Protein AF-A0A2R6CWC0-F1 (afdb_monomer_lite)

Radius of gyration: 13.06 Å; chains: 1; bounding box: 27×23×42 Å

pLDDT: mean 81.94, std 13.06, range [36.16, 95.19]

Structure (mmCIF, N/CA/C/O backbone):
data_AF-A0A2R6CWC0-F1
#
_entry.id   AF-A0A2R6CWC0-F1
#
loop_
_atom_site.group_PDB
_atom_site.id
_atom_site.type_symbol
_atom_site.label_atom_id
_atom_site.label_alt_id
_atom_site.label_comp_id
_atom_site.label_asym_id
_atom_site.label_entity_id
_atom_site.label_seq_id
_atom_site.pdbx_PDB_ins_code
_atom_site.Cartn_x
_atom_site.Cartn_y
_atom_site.Cartn_z
_atom_site.occupancy
_atom_site.B_iso_or_equiv
_atom_site.auth_seq_id
_atom_site.auth_comp_id
_atom_site.auth_asym_id
_atom_site.auth_atom_id
_atom_site.pdbx_PDB_model_num
ATOM 1 N N . MET A 1 1 ? -1.714 3.702 24.891 1.00 36.16 1 MET A N 1
ATOM 2 C CA . MET A 1 1 ? -2.727 2.647 25.104 1.00 36.16 1 MET A CA 1
ATOM 3 C C . MET A 1 1 ? -3.555 2.571 23.835 1.00 36.16 1 MET A C 1
ATOM 5 O O . MET A 1 1 ? -4.308 3.500 23.576 1.00 36.16 1 MET A O 1
ATOM 9 N N . SER A 1 2 ? -3.345 1.552 23.003 1.00 44.84 2 SER A N 1
ATOM 10 C CA . SER A 1 2 ? -4.144 1.359 21.788 1.00 44.84 2 SER A CA 1
ATOM 11 C C . SER A 1 2 ? -5.504 0.789 22.187 1.00 44.84 2 SER A C 1
ATOM 13 O O . SER A 1 2 ? -5.566 -0.240 22.858 1.00 44.84 2 SER A O 1
ATOM 15 N N . GLY A 1 3 ? -6.579 1.511 21.865 1.00 46.56 3 GLY A N 1
ATOM 16 C CA . GLY A 1 3 ? -7.953 1.073 22.108 1.00 46.56 3 GLY A CA 1
ATOM 17 C C . GLY A 1 3 ? -8.329 -0.160 21.272 1.00 46.56 3 GLY A C 1
ATOM 18 O O . GLY A 1 3 ? -7.576 -0.550 20.378 1.00 46.56 3 GLY A O 1
ATOM 19 N N . PRO A 1 4 ? -9.486 -0.786 21.551 1.00 50.94 4 PRO A N 1
ATOM 20 C CA . PRO A 1 4 ? -9.914 -1.992 20.854 1.00 50.94 4 PRO A CA 1
ATOM 21 C C . PRO A 1 4 ? -10.087 -1.710 19.357 1.00 50.94 4 PRO A C 1
ATOM 23 O O . PRO A 1 4 ? -10.852 -0.829 18.960 1.00 50.94 4 PRO A O 1
ATOM 26 N N . VAL A 1 5 ? -9.379 -2.469 18.519 1.00 56.88 5 VAL A N 1
ATOM 27 C CA . VAL A 1 5 ? -9.587 -2.466 17.068 1.00 56.88 5 VAL A CA 1
ATOM 28 C C . VAL A 1 5 ? -10.973 -3.062 16.815 1.00 56.88 5 VAL A C 1
ATOM 30 O O . VAL A 1 5 ? -11.202 -4.249 17.032 1.00 56.88 5 VAL A O 1
ATOM 33 N N . SER A 1 6 ? -11.935 -2.218 16.439 1.00 58.09 6 SER A N 1
ATOM 34 C CA . SER A 1 6 ? -13.289 -2.659 16.092 1.00 58.09 6 SER A CA 1
ATOM 35 C C . SER A 1 6 ? -13.247 -3.530 14.833 1.00 58.09 6 SER A C 1
ATOM 37 O O . SER A 1 6 ? -12.466 -3.243 13.933 1.00 58.09 6 SER A O 1
ATOM 39 N N . LYS A 1 7 ? -14.103 -4.555 14.727 1.00 61.41 7 LYS A N 1
ATOM 40 C CA . LYS A 1 7 ? -14.120 -5.516 13.602 1.00 61.41 7 LYS A CA 1
ATOM 41 C C . LYS A 1 7 ? -14.158 -4.839 12.221 1.00 61.41 7 LYS A C 1
ATOM 43 O O . LYS A 1 7 ? -13.480 -5.278 11.304 1.00 61.41 7 LYS A O 1
ATOM 48 N N . LYS A 1 8 ? -14.857 -3.701 12.122 1.00 60.72 8 LYS A N 1
ATOM 49 C CA . LYS A 1 8 ? -14.880 -2.843 10.928 1.00 60.72 8 LYS A CA 1
ATOM 50 C C . LYS A 1 8 ? -13.480 -2.351 10.526 1.00 60.72 8 LYS A C 1
ATOM 52 O O . LYS A 1 8 ? -13.126 -2.424 9.362 1.00 60.72 8 LYS A O 1
ATOM 57 N N . ASN A 1 9 ? -12.663 -1.927 11.493 1.00 72.00 9 ASN A N 1
ATOM 58 C CA . ASN A 1 9 ? -11.287 -1.488 11.240 1.00 72.00 9 ASN A CA 1
ATOM 59 C C . ASN A 1 9 ? -10.398 -2.646 10.757 1.00 72.00 9 ASN A C 1
ATOM 61 O O . ASN A 1 9 ? -9.450 -2.416 10.013 1.00 72.00 9 ASN A O 1
ATOM 65 N N . THR A 1 10 ? -10.686 -3.883 11.175 1.00 73.56 10 THR A N 1
ATOM 66 C CA . THR A 1 10 ? -9.967 -5.077 10.705 1.00 73.56 10 THR A CA 1
ATOM 67 C C . THR A 1 10 ? -10.352 -5.439 9.270 1.00 73.56 10 THR A C 1
ATOM 69 O O . THR A 1 10 ? -9.463 -5.699 8.464 1.00 73.56 10 THR A O 1
ATOM 72 N N . ASP A 1 11 ? -11.645 -5.407 8.935 1.00 76.19 11 ASP A N 1
ATOM 73 C CA . ASP A 1 11 ? -12.136 -5.667 7.573 1.00 76.19 11 ASP A CA 1
ATOM 74 C C . ASP A 1 11 ? -11.642 -4.586 6.588 1.00 76.19 11 ASP A C 1
ATOM 76 O O . ASP A 1 11 ? -11.218 -4.894 5.468 1.00 76.19 11 ASP A O 1
ATOM 80 N N . ASP A 1 12 ? -11.603 -3.327 7.036 1.00 88.06 12 ASP A N 1
ATOM 81 C CA . ASP A 1 12 ? -11.045 -2.205 6.277 1.00 88.06 12 ASP A CA 1
ATOM 82 C C . ASP A 1 12 ? -9.535 -2.409 6.030 1.00 88.06 12 ASP A C 1
ATOM 84 O O . ASP A 1 12 ? -9.064 -2.259 4.901 1.00 88.06 12 ASP A O 1
ATOM 88 N N . LEU A 1 13 ? -8.770 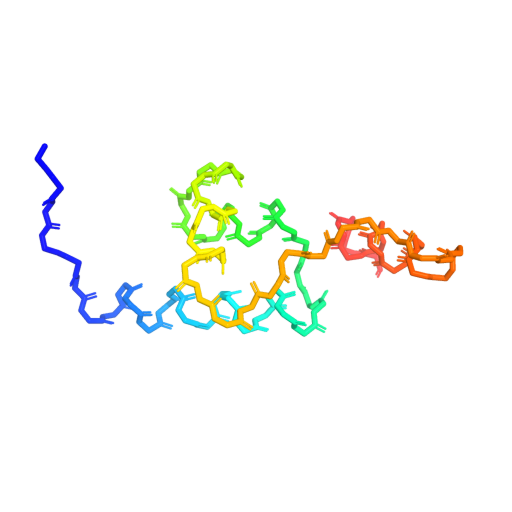-2.831 7.046 1.00 90.88 13 LEU A N 1
ATOM 89 C CA . LEU A 1 13 ? -7.336 -3.107 6.901 1.00 90.88 13 LEU A CA 1
ATOM 90 C C . LEU A 1 13 ? -7.058 -4.288 5.960 1.00 90.88 13 LEU A C 1
ATOM 92 O O . LEU A 1 13 ? -6.183 -4.185 5.102 1.00 90.88 13 LEU A O 1
ATOM 96 N N . ALA A 1 14 ? -7.807 -5.387 6.079 1.00 91.62 14 ALA A N 1
ATOM 97 C CA . ALA A 1 14 ? -7.665 -6.547 5.199 1.00 91.62 14 ALA A CA 1
ATOM 98 C C . ALA A 1 14 ? -7.940 -6.181 3.732 1.00 91.62 14 ALA A C 1
ATOM 100 O O . ALA A 1 14 ? -7.199 -6.588 2.837 1.00 91.62 14 ALA A O 1
ATOM 101 N N . THR A 1 15 ? -8.957 -5.349 3.494 1.00 94.50 15 THR A N 1
ATOM 102 C CA . THR A 1 15 ? -9.275 -4.829 2.158 1.00 94.50 15 THR A CA 1
ATOM 103 C C . THR A 1 15 ? -8.123 -3.994 1.599 1.00 94.50 15 THR A C 1
ATOM 105 O O . THR A 1 15 ? -7.719 -4.176 0.452 1.00 94.50 15 THR A O 1
ATOM 108 N N . ILE A 1 16 ? -7.545 -3.109 2.414 1.00 95.19 16 ILE A N 1
ATOM 109 C CA . ILE A 1 16 ? -6.417 -2.261 2.008 1.00 95.19 16 ILE A CA 1
ATOM 110 C C . ILE A 1 16 ? -5.171 -3.101 1.691 1.00 95.19 16 ILE A C 1
ATOM 112 O O . ILE A 1 16 ? -4.487 -2.822 0.706 1.00 95.19 16 ILE A O 1
ATOM 116 N N . ILE A 1 17 ? -4.889 -4.140 2.483 1.00 92.69 17 ILE A N 1
ATOM 117 C CA . ILE A 1 17 ? -3.789 -5.080 2.219 1.00 92.69 17 ILE A CA 1
ATOM 118 C C . ILE A 1 17 ? -4.018 -5.818 0.895 1.00 92.69 17 ILE A C 1
ATOM 120 O O . ILE A 1 17 ? -3.089 -5.922 0.097 1.00 92.69 17 ILE A O 1
ATOM 124 N N . GLY A 1 18 ? -5.247 -6.270 0.625 1.00 91.94 18 GLY A N 1
ATOM 125 C CA . GLY A 1 18 ? -5.604 -6.913 -0.642 1.00 91.94 18 GLY A CA 1
ATOM 126 C C . GLY A 1 18 ? -5.368 -6.008 -1.853 1.00 91.94 18 GLY A C 1
ATOM 127 O O . GLY A 1 18 ? -4.730 -6.428 -2.814 1.00 91.94 18 GLY A O 1
ATOM 128 N N . LEU A 1 19 ? -5.800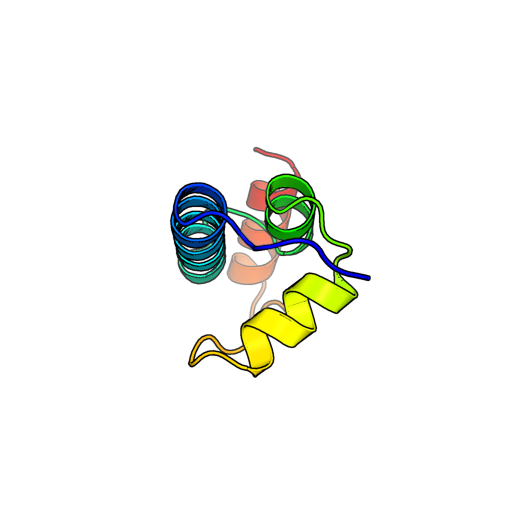 -4.744 -1.784 1.00 92.69 19 LEU A N 1
ATOM 129 C CA . LEU A 1 19 ? -5.553 -3.758 -2.845 1.00 92.69 19 LEU A CA 1
ATOM 130 C C . LEU A 1 19 ? -4.055 -3.510 -3.064 1.00 92.69 19 LEU A C 1
ATOM 132 O O . LEU A 1 19 ? -3.603 -3.412 -4.200 1.00 92.69 19 LEU A O 1
ATOM 136 N N . TYR A 1 20 ? -3.265 -3.436 -1.988 1.00 91.25 20 TYR A N 1
ATOM 137 C CA . TYR A 1 20 ? -1.814 -3.299 -2.109 1.00 91.25 20 TYR A CA 1
ATOM 138 C C . TYR A 1 20 ? -1.174 -4.526 -2.772 1.00 91.25 20 TYR A C 1
ATOM 140 O O . TYR A 1 20 ? -0.303 -4.365 -3.627 1.00 91.25 20 TYR A O 1
ATOM 148 N N . ALA A 1 21 ? -1.597 -5.733 -2.389 1.00 89.44 21 ALA A N 1
ATOM 149 C CA . ALA A 1 21 ? -1.073 -6.981 -2.940 1.00 89.44 21 ALA A CA 1
ATOM 150 C C . ALA A 1 21 ? -1.396 -7.140 -4.434 1.00 89.44 21 ALA A C 1
ATOM 152 O O . ALA A 1 21 ? -0.577 -7.666 -5.180 1.00 89.44 21 ALA A O 1
ATOM 153 N N . LEU A 1 22 ? -2.558 -6.649 -4.872 1.00 89.62 22 LEU A N 1
ATOM 154 C CA . LEU A 1 22 ? -2.987 -6.673 -6.273 1.00 89.62 22 LEU A CA 1
ATOM 155 C C . LEU A 1 22 ? -2.334 -5.591 -7.144 1.00 89.6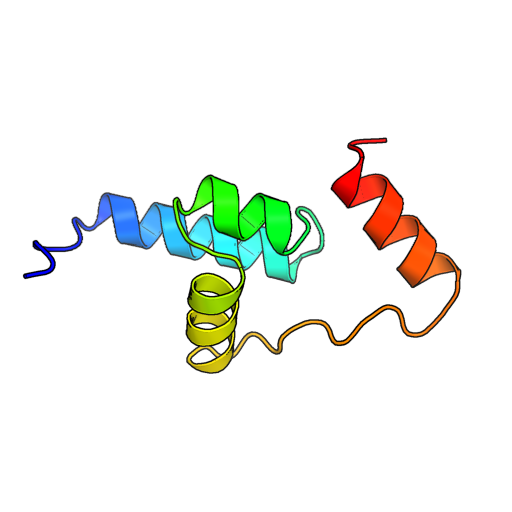2 22 LEU A C 1
ATOM 157 O O . LEU A 1 22 ? -2.504 -5.614 -8.355 1.00 89.62 22 LEU A O 1
ATOM 161 N N . GLY A 1 23 ? -1.605 -4.642 -6.555 1.00 87.50 23 GLY A N 1
ATOM 162 C CA . GLY A 1 23 ? -1.024 -3.530 -7.309 1.00 87.50 23 GLY A CA 1
ATOM 163 C C . GLY A 1 23 ? -1.923 -2.305 -7.440 1.00 87.50 23 GLY A C 1
ATOM 164 O O . GLY A 1 23 ? -1.408 -1.244 -7.756 1.00 87.50 23 GLY A O 1
ATOM 165 N N . GLU A 1 24 ? -3.204 -2.411 -7.084 1.00 90.62 24 GLU A N 1
ATOM 166 C CA . GLU A 1 24 ? -4.228 -1.357 -7.218 1.00 90.62 24 GLU A CA 1
ATOM 167 C C . GLU A 1 24 ? -3.916 -0.080 -6.424 1.00 90.62 24 GLU A C 1
ATOM 169 O O . GLU A 1 24 ? -4.455 0.993 -6.687 1.00 90.62 24 GLU A O 1
ATOM 174 N N . VAL A 1 25 ? -3.080 -0.193 -5.391 1.00 90.38 25 VAL A N 1
ATOM 175 C CA . VAL A 1 25 ? -2.550 0.955 -4.655 1.00 90.38 25 VAL A CA 1
ATOM 176 C C . VAL A 1 25 ? -1.063 0.777 -4.382 1.00 90.38 25 VAL A C 1
ATOM 178 O O . VAL A 1 25 ? -0.580 -0.315 -4.066 1.00 90.38 25 VAL A O 1
ATOM 181 N N . SER A 1 26 ? -0.329 1.886 -4.415 1.00 90.81 26 SER A N 1
ATOM 182 C CA . SER A 1 26 ? 1.048 1.945 -3.927 1.00 90.81 26 SER A CA 1
ATOM 183 C C . SER A 1 26 ? 1.101 1.761 -2.407 1.00 90.81 26 SER A C 1
ATOM 185 O O . SER A 1 26 ? 0.135 2.027 -1.682 1.00 90.81 26 SER A O 1
ATOM 187 N N . LEU A 1 27 ? 2.274 1.392 -1.886 1.00 90.06 27 LEU A N 1
ATOM 188 C CA . LEU A 1 27 ? 2.510 1.277 -0.443 1.00 90.06 27 LEU A CA 1
ATOM 189 C C . LEU A 1 27 ? 2.148 2.569 0.313 1.00 90.06 27 LEU A C 1
ATOM 191 O O . LEU A 1 27 ? 1.572 2.533 1.400 1.00 90.06 27 LEU A O 1
ATOM 195 N N . GLY A 1 28 ? 2.472 3.727 -0.272 1.00 90.31 28 GLY A N 1
ATOM 196 C CA . GLY A 1 28 ? 2.156 5.029 0.308 1.00 90.31 28 GLY A CA 1
ATOM 197 C C . GLY A 1 28 ? 0.652 5.304 0.365 1.00 90.31 28 GLY A C 1
ATOM 198 O O . GLY A 1 28 ? 0.159 5.797 1.380 1.00 90.31 28 GLY A O 1
ATOM 199 N N . GLN A 1 29 ? -0.090 4.973 -0.695 1.00 92.62 29 GLN A N 1
ATOM 200 C CA . GLN A 1 29 ? -1.551 5.102 -0.718 1.00 92.62 29 GLN A CA 1
ATOM 201 C C . GLN A 1 29 ? -2.216 4.143 0.273 1.00 92.62 29 GLN A C 1
ATOM 203 O O . GLN A 1 29 ? -3.120 4.565 0.995 1.00 92.62 29 GLN A O 1
ATOM 208 N N . ALA A 1 30 ? -1.748 2.897 0.353 1.00 92.88 30 ALA A N 1
ATOM 209 C CA . ALA A 1 30 ? -2.253 1.900 1.292 1.00 92.88 30 ALA A CA 1
ATOM 210 C C . ALA A 1 30 ? -2.062 2.347 2.750 1.00 92.88 30 ALA A C 1
ATOM 212 O O . ALA A 1 30 ? -3.025 2.395 3.514 1.00 92.88 30 ALA A O 1
ATOM 213 N N . ALA A 1 31 ? -0.853 2.794 3.106 1.00 92.44 31 ALA A N 1
ATOM 214 C CA . ALA A 1 31 ? -0.554 3.319 4.437 1.00 92.44 31 ALA A CA 1
ATOM 215 C C . ALA A 1 31 ? -1.455 4.513 4.801 1.00 92.44 31 ALA A C 1
ATOM 217 O O . ALA A 1 31 ? -2.072 4.521 5.866 1.00 92.44 31 ALA A O 1
ATOM 218 N N . ARG A 1 32 ? -1.627 5.480 3.883 1.00 93.06 32 ARG A N 1
ATOM 219 C CA . ARG A 1 32 ? -2.534 6.625 4.088 1.00 93.06 32 ARG A CA 1
ATOM 220 C C . ARG A 1 32 ? -3.987 6.194 4.288 1.00 93.06 32 ARG A C 1
ATOM 222 O O . ARG A 1 32 ? -4.636 6.712 5.191 1.00 93.06 32 ARG A O 1
ATOM 229 N N . LYS A 1 33 ? -4.495 5.253 3.482 1.00 92.94 33 LYS A N 1
ATOM 230 C CA . LYS A 1 33 ? -5.862 4.711 3.619 1.00 92.94 33 LYS A CA 1
ATOM 231 C C . LYS A 1 33 ? -6.059 3.995 4.957 1.00 92.94 33 LYS A C 1
ATOM 233 O O . LYS A 1 33 ? -7.132 4.102 5.537 1.00 92.94 33 LYS A O 1
ATOM 238 N N . ALA A 1 34 ? -5.025 3.320 5.455 1.00 91.56 34 ALA A N 1
ATOM 239 C CA . ALA A 1 34 ? -5.043 2.647 6.751 1.00 91.56 34 ALA A CA 1
ATOM 240 C C . ALA A 1 34 ? -4.846 3.602 7.946 1.00 91.56 34 ALA A C 1
ATOM 242 O O . ALA A 1 34 ? -4.963 3.173 9.090 1.00 91.56 34 ALA A O 1
ATOM 243 N N . GLY A 1 35 ? -4.538 4.884 7.708 1.00 93.06 35 GLY A N 1
ATOM 244 C CA . GLY A 1 35 ? -4.201 5.836 8.770 1.00 93.06 35 GLY A CA 1
ATOM 245 C C . GLY A 1 35 ? -2.864 5.535 9.455 1.00 93.06 35 GLY A C 1
ATOM 246 O O . GLY A 1 35 ? -2.687 5.875 10.622 1.00 93.06 35 GLY A O 1
ATOM 247 N N . LEU A 1 36 ? -1.940 4.885 8.743 1.00 93.25 36 LEU A N 1
ATOM 248 C CA . LEU A 1 36 ? -0.645 4.429 9.241 1.00 93.25 36 LEU A CA 1
ATOM 249 C C . LEU A 1 36 ? 0.506 5.140 8.525 1.00 93.25 36 LEU A C 1
ATOM 251 O O . LEU A 1 36 ? 0.381 5.610 7.389 1.00 93.25 36 LEU A O 1
ATOM 255 N N . SER A 1 37 ? 1.671 5.175 9.162 1.00 92.69 37 SER A N 1
ATOM 256 C CA . SER A 1 37 ? 2.916 5.485 8.465 1.00 92.69 37 SER A CA 1
ATOM 257 C C . SER A 1 37 ? 3.293 4.357 7.497 1.00 92.69 37 SER A C 1
ATOM 259 O O . SER A 1 37 ? 2.911 3.197 7.667 1.00 92.69 37 SER A O 1
ATOM 261 N N . GLN A 1 38 ? 4.110 4.669 6.485 1.00 89.81 38 GLN A N 1
ATOM 262 C CA . GLN A 1 38 ? 4.610 3.636 5.567 1.00 89.81 38 GLN A CA 1
ATOM 263 C C . GLN A 1 38 ? 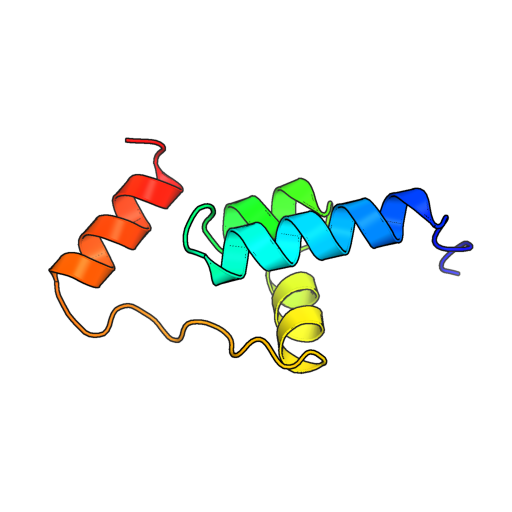5.433 2.555 6.282 1.00 89.81 38 GLN A C 1
ATOM 265 O O . GLN A 1 38 ? 5.481 1.418 5.820 1.00 89.81 38 GLN A O 1
ATOM 270 N N . GLN A 1 39 ? 6.117 2.909 7.376 1.00 89.94 39 GLN A N 1
ATOM 271 C CA . GLN A 1 39 ? 6.888 1.945 8.157 1.00 89.94 39 GLN A CA 1
ATOM 272 C C . GLN A 1 39 ? 5.968 0.991 8.923 1.00 89.94 39 GLN A C 1
ATOM 274 O O . GLN A 1 39 ? 6.185 -0.214 8.877 1.00 89.94 39 GLN A O 1
ATOM 279 N N . GLU A 1 40 ? 4.923 1.504 9.576 1.00 91.88 40 GLU A N 1
ATOM 280 C CA . GLU A 1 40 ? 3.936 0.673 10.280 1.00 91.88 40 GLU A CA 1
ATOM 281 C C . GLU A 1 40 ? 3.209 -0.265 9.318 1.00 91.88 40 GLU A C 1
ATOM 283 O O . GLU A 1 40 ? 3.077 -1.452 9.601 1.00 91.88 40 GLU A O 1
ATOM 288 N N . PHE A 1 41 ? 2.806 0.235 8.147 1.00 92.12 41 PHE A N 1
ATOM 289 C CA . PHE A 1 41 ? 2.162 -0.603 7.138 1.00 92.12 41 PHE A CA 1
ATOM 290 C C . PHE A 1 41 ? 3.107 -1.699 6.616 1.00 92.12 41 PHE A C 1
ATOM 292 O O . PHE A 1 41 ? 2.691 -2.845 6.478 1.00 92.12 41 PHE A O 1
ATOM 299 N N . ARG A 1 42 ? 4.400 -1.396 6.405 1.00 89.56 42 ARG A N 1
ATOM 300 C CA . ARG A 1 42 ? 5.422 -2.408 6.064 1.00 89.56 42 ARG A CA 1
ATOM 301 C C . ARG A 1 42 ? 5.559 -3.492 7.128 1.00 89.56 42 ARG A C 1
ATOM 303 O O . ARG A 1 42 ? 5.657 -4.662 6.773 1.00 89.56 42 ARG A O 1
ATOM 310 N N . ASN A 1 43 ? 5.549 -3.113 8.404 1.00 89.94 43 ASN A N 1
ATOM 311 C CA . ASN A 1 43 ? 5.635 -4.076 9.499 1.00 89.94 43 ASN A CA 1
ATOM 312 C C . ASN A 1 43 ? 4.418 -5.019 9.488 1.00 89.94 43 ASN A C 1
ATOM 314 O O . ASN A 1 43 ? 4.590 -6.230 9.569 1.00 89.94 43 ASN A O 1
ATOM 318 N N . ILE A 1 44 ? 3.210 -4.486 9.271 1.00 90.19 44 ILE A N 1
ATOM 319 C CA . ILE A 1 44 ? 1.991 -5.302 9.139 1.00 90.19 44 ILE A CA 1
ATOM 320 C C . ILE A 1 44 ? 2.109 -6.280 7.968 1.00 90.19 44 ILE A C 1
ATOM 322 O O . ILE A 1 44 ? 1.818 -7.458 8.137 1.00 90.19 44 ILE A O 1
ATOM 326 N N . LEU A 1 45 ? 2.571 -5.827 6.797 1.00 88.69 45 LEU A N 1
ATOM 327 C CA . LEU A 1 45 ? 2.769 -6.717 5.648 1.00 88.69 45 LEU A CA 1
ATOM 328 C C . LEU A 1 45 ? 3.732 -7.861 5.989 1.00 88.69 45 LEU A C 1
ATOM 330 O O . LEU A 1 45 ? 3.402 -9.012 5.733 1.00 88.69 45 LEU A O 1
ATOM 334 N N . SER A 1 46 ? 4.851 -7.566 6.661 1.00 82.75 46 SER A N 1
ATOM 335 C CA . SER A 1 46 ? 5.838 -8.580 7.065 1.00 82.75 46 SER A CA 1
ATOM 336 C C . SER A 1 46 ? 5.334 -9.598 8.096 1.00 82.75 46 SER A C 1
ATOM 338 O O . SER A 1 46 ? 5.888 -10.689 8.200 1.00 82.75 46 SER A O 1
ATOM 340 N N . GLU A 1 47 ? 4.287 -9.259 8.850 1.00 83.81 47 GLU A N 1
ATOM 341 C CA . GLU A 1 47 ? 3.605 -10.174 9.776 1.00 83.81 47 GLU A CA 1
ATOM 342 C C . GLU A 1 47 ? 2.537 -11.030 9.070 1.00 83.81 47 GLU A C 1
ATOM 344 O O . GLU A 1 47 ? 2.024 -11.995 9.641 1.00 83.81 47 GLU A O 1
ATOM 349 N N . THR A 1 48 ? 2.202 -10.698 7.821 1.00 76.44 48 THR A N 1
ATOM 350 C CA . THR A 1 48 ? 1.263 -11.440 6.973 1.00 76.44 48 THR A CA 1
ATOM 351 C C . THR A 1 48 ? 2.000 -12.246 5.903 1.00 76.44 48 THR A C 1
ATOM 353 O O . THR A 1 48 ? 3.189 -12.069 5.669 1.00 76.44 48 THR A O 1
ATOM 356 N N . ALA A 1 49 ? 1.284 -13.119 5.191 1.00 75.38 49 ALA A N 1
ATOM 357 C CA . ALA A 1 49 ? 1.831 -13.839 4.035 1.00 75.38 49 ALA A CA 1
ATOM 358 C C . ALA A 1 49 ? 2.024 -12.948 2.783 1.00 75.38 49 ALA A C 1
ATOM 360 O O . ALA A 1 49 ? 2.212 -13.470 1.687 1.00 75.38 49 ALA A O 1
ATOM 361 N N . VAL A 1 50 ? 1.920 -11.621 2.922 1.00 74.50 50 VAL A N 1
ATOM 362 C CA . VAL A 1 50 ? 2.101 -10.664 1.829 1.00 74.50 50 VAL A CA 1
ATOM 363 C C . VAL A 1 50 ? 3.528 -10.140 1.876 1.00 74.50 50 VAL A C 1
ATOM 365 O O . VAL A 1 50 ? 3.875 -9.316 2.722 1.00 74.50 50 VAL A O 1
ATOM 368 N N . GLU A 1 51 ? 4.359 -10.608 0.949 1.00 73.31 51 GLU A N 1
ATOM 369 C CA . GLU A 1 51 ? 5.720 -10.100 0.819 1.00 73.31 51 GLU A CA 1
ATOM 370 C C . GLU A 1 51 ? 5.698 -8.626 0.372 1.00 73.31 51 GLU A C 1
ATOM 372 O O . GLU A 1 51 ? 4.983 -8.270 -0.572 1.00 73.31 51 GLU A O 1
ATOM 377 N N . PRO A 1 52 ? 6.464 -7.736 1.031 1.00 66.75 52 PRO A N 1
ATOM 378 C CA . PRO A 1 52 ? 6.635 -6.374 0.549 1.00 66.75 52 PRO A CA 1
ATOM 379 C C . PRO A 1 52 ? 7.224 -6.395 -0.864 1.00 66.75 52 PRO A C 1
ATOM 381 O O . PRO A 1 52 ? 8.277 -6.995 -1.079 1.00 66.75 52 PRO A O 1
ATOM 384 N N . ARG A 1 53 ? 6.589 -5.701 -1.816 1.00 70.00 53 ARG A N 1
ATOM 385 C CA . ARG A 1 53 ? 7.165 -5.509 -3.155 1.00 70.00 53 ARG A CA 1
ATOM 386 C C . ARG A 1 53 ? 8.486 -4.745 -3.018 1.00 70.00 53 ARG A C 1
ATOM 388 O O . ARG A 1 53 ? 8.487 -3.584 -2.600 1.00 70.00 53 ARG A O 1
ATOM 395 N N . ILE A 1 54 ? 9.611 -5.408 -3.296 1.00 68.62 54 ILE A N 1
ATOM 396 C CA . ILE A 1 54 ? 10.945 -4.793 -3.246 1.00 68.62 54 ILE A CA 1
ATOM 397 C C . ILE A 1 54 ? 11.275 -4.219 -4.615 1.00 68.62 54 ILE A C 1
ATOM 399 O O . ILE A 1 54 ? 12.004 -4.826 -5.390 1.00 68.62 54 ILE A O 1
ATOM 403 N N . GLY A 1 55 ? 10.745 -3.023 -4.860 1.00 72.62 55 GLY A N 1
ATOM 404 C CA . GLY A 1 55 ? 10.990 -2.255 -6.073 1.00 72.62 55 GLY A CA 1
ATOM 405 C C . GLY A 1 55 ? 10.576 -2.968 -7.368 1.00 72.62 55 GLY A C 1
ATOM 406 O O . GLY A 1 55 ? 10.211 -4.145 -7.371 1.00 72.62 55 GLY A O 1
ATOM 407 N N . PRO A 1 56 ? 10.624 -2.245 -8.487 1.00 77.19 56 PRO A N 1
ATOM 408 C CA . PRO A 1 56 ? 10.305 -2.813 -9.785 1.00 77.19 56 PRO A CA 1
ATOM 409 C C . PRO A 1 56 ? 11.427 -3.727 -10.286 1.00 77.19 56 PRO A C 1
ATOM 411 O O . PRO A 1 56 ? 12.612 -3.406 -10.136 1.00 77.19 56 PRO A O 1
ATOM 414 N N . THR A 1 57 ? 11.061 -4.864 -10.886 1.00 83.94 57 THR A N 1
ATOM 415 C CA . THR A 1 57 ? 12.046 -5.801 -11.451 1.00 83.94 57 THR A CA 1
ATOM 416 C C . THR A 1 57 ? 12.457 -5.444 -12.876 1.00 83.94 57 THR A C 1
ATOM 418 O O . THR A 1 57 ? 13.567 -5.781 -13.298 1.00 83.94 57 THR A O 1
ATOM 421 N N . ASP A 1 58 ? 11.615 -4.686 -13.579 1.00 83.69 58 ASP A N 1
ATOM 422 C CA . ASP A 1 58 ? 11.884 -4.133 -14.899 1.00 83.69 58 ASP A CA 1
ATOM 423 C C . ASP A 1 58 ? 11.283 -2.722 -15.077 1.00 83.69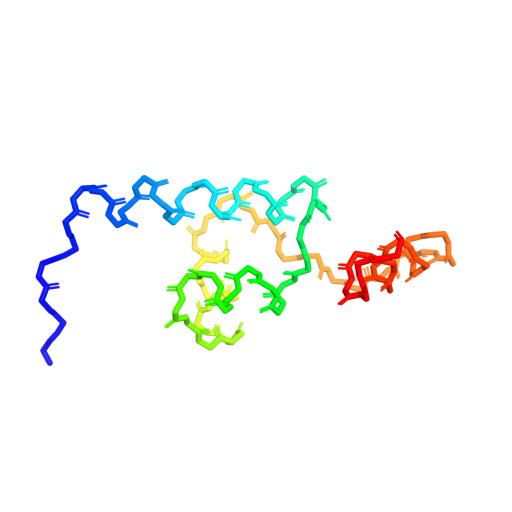 58 ASP A C 1
ATOM 425 O O . ASP A 1 58 ? 10.793 -2.089 -14.140 1.00 83.69 58 ASP A O 1
ATOM 429 N N . PHE A 1 59 ? 11.403 -2.175 -16.287 1.00 87.62 59 PHE A N 1
ATOM 430 C CA . PHE A 1 59 ? 10.910 -0.835 -16.597 1.00 87.62 59 PHE A CA 1
ATOM 431 C C . PHE A 1 59 ? 9.376 -0.757 -16.641 1.00 87.62 59 PHE A C 1
ATOM 433 O O . PHE A 1 59 ? 8.821 0.282 -16.289 1.00 87.62 59 PHE A O 1
ATOM 440 N N . GLU A 1 60 ? 8.696 -1.823 -17.064 1.00 86.00 60 GLU A N 1
ATOM 441 C CA . GLU A 1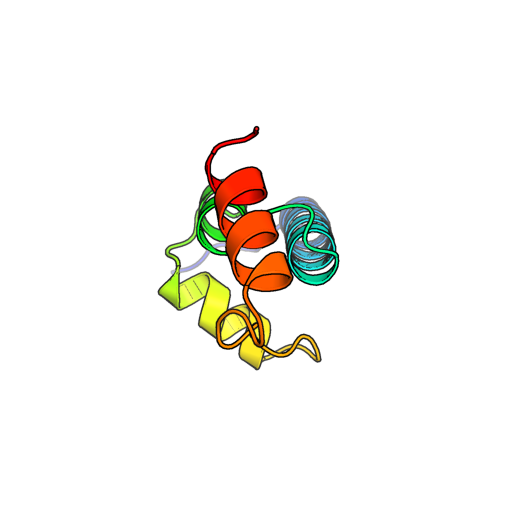 60 ? 7.232 -1.854 -17.126 1.00 86.00 60 GLU A CA 1
ATOM 442 C C . GLU A 1 60 ? 6.647 -1.876 -15.710 1.00 86.00 60 GLU A C 1
ATOM 444 O O . GLU A 1 60 ? 5.761 -1.077 -15.403 1.00 86.00 60 GLU A O 1
ATOM 449 N N . ASP A 1 61 ? 7.226 -2.679 -14.815 1.00 82.19 61 ASP A N 1
ATOM 450 C CA . ASP A 1 61 ? 6.931 -2.667 -13.380 1.00 82.19 61 ASP A CA 1
ATOM 451 C C . ASP A 1 61 ? 7.142 -1.272 -12.780 1.00 82.19 61 ASP A C 1
ATOM 453 O O . ASP A 1 61 ? 6.310 -0.772 -12.019 1.00 82.19 61 ASP A O 1
ATOM 457 N N . ALA A 1 62 ? 8.256 -0.618 -13.128 1.00 85.19 62 ALA A N 1
ATOM 458 C CA . ALA A 1 62 ? 8.579 0.712 -12.617 1.00 85.19 62 ALA A CA 1
ATOM 459 C C . ALA A 1 62 ? 7.549 1.750 -13.068 1.00 85.19 62 ALA A C 1
ATOM 461 O O . ALA A 1 62 ? 7.131 2.595 -12.274 1.00 85.19 62 ALA A O 1
ATOM 462 N N . GLN A 1 63 ? 7.129 1.679 -14.331 1.00 86.81 63 GLN A N 1
ATOM 463 C CA . GLN A 1 63 ? 6.111 2.566 -14.875 1.00 86.81 63 GLN A CA 1
ATOM 464 C C . GLN A 1 63 ? 4.755 2.312 -14.208 1.00 86.81 63 GLN A C 1
ATOM 466 O O . GLN A 1 63 ? 4.112 3.265 -13.778 1.00 86.81 63 GLN A O 1
ATOM 471 N N . SER A 1 64 ? 4.375 1.048 -14.006 1.00 83.00 64 SER A N 1
ATOM 472 C CA . SER A 1 64 ? 3.138 0.677 -13.309 1.00 83.00 64 SER A CA 1
ATOM 473 C C . SER A 1 64 ? 3.095 1.191 -11.861 1.00 83.00 64 SER A C 1
ATOM 475 O O . SER A 1 64 ? 2.058 1.687 -11.409 1.00 83.00 64 SER A O 1
ATOM 477 N N . GLU A 1 65 ? 4.218 1.163 -11.131 1.00 81.44 65 GLU A N 1
ATOM 478 C CA . GLU A 1 65 ? 4.296 1.766 -9.792 1.00 81.44 65 GLU A CA 1
ATOM 479 C C . GLU A 1 65 ? 4.097 3.289 -9.820 1.00 81.44 65 GLU A C 1
ATOM 481 O O . GLU A 1 65 ? 3.419 3.837 -8.943 1.00 81.44 65 GLU A O 1
ATOM 486 N N . VAL A 1 66 ? 4.673 3.973 -10.813 1.00 86.44 66 VAL A N 1
ATOM 487 C CA . VAL A 1 66 ? 4.524 5.425 -10.993 1.00 86.44 66 VAL A CA 1
ATOM 488 C C . VAL A 1 66 ? 3.086 5.782 -11.345 1.00 86.44 66 VAL A C 1
ATOM 490 O O . VAL A 1 66 ? 2.522 6.670 -10.704 1.00 86.44 66 VAL A O 1
ATOM 493 N N . ASP A 1 67 ? 2.486 5.079 -12.301 1.00 87.38 67 ASP A N 1
ATOM 494 C CA . ASP A 1 67 ? 1.112 5.313 -12.749 1.00 87.38 67 ASP A CA 1
ATOM 495 C C . ASP A 1 67 ? 0.137 5.132 -11.581 1.00 87.38 67 ASP A C 1
ATOM 497 O O . ASP A 1 67 ? -0.649 6.026 -11.275 1.00 87.38 67 ASP A O 1
ATOM 501 N N . THR A 1 68 ? 0.297 4.052 -10.811 1.00 85.75 68 THR A N 1
ATOM 502 C CA . THR A 1 68 ? -0.493 3.805 -9.594 1.00 85.75 68 THR A CA 1
ATOM 503 C C . THR A 1 68 ? -0.319 4.924 -8.560 1.00 85.75 68 THR A C 1
ATOM 505 O O . THR A 1 68 ? -1.279 5.362 -7.922 1.00 85.75 68 THR A O 1
ATOM 508 N N . ALA A 1 69 ? 0.914 5.396 -8.347 1.00 83.75 69 ALA A N 1
ATOM 509 C CA . ALA A 1 69 ? 1.205 6.432 -7.358 1.00 83.75 69 ALA A CA 1
ATOM 510 C C . ALA A 1 69 ? 0.668 7.815 -7.760 1.00 83.75 69 ALA A C 1
ATOM 512 O O . ALA A 1 69 ? 0.317 8.607 -6.876 1.00 83.75 69 ALA A O 1
ATOM 513 N N . LEU A 1 70 ? 0.632 8.096 -9.063 1.00 85.94 70 LEU A N 1
ATOM 514 C CA . LEU A 1 70 ? 0.156 9.348 -9.647 1.00 85.94 70 LEU A CA 1
ATOM 515 C C . LEU A 1 70 ? -1.325 9.312 -10.050 1.00 85.94 70 LEU A C 1
ATOM 517 O O . LEU A 1 70 ? -1.861 10.378 -10.344 1.00 85.94 70 LEU A O 1
ATOM 521 N N . ASP A 1 71 ? -1.974 8.146 -9.979 1.00 80.19 71 ASP A N 1
ATOM 522 C CA . ASP A 1 71 ? -3.368 7.929 -10.396 1.00 80.19 71 ASP A CA 1
ATOM 523 C C . ASP A 1 71 ? -3.573 8.270 -11.891 1.00 80.19 71 ASP A C 1
ATOM 525 O O . ASP A 1 71 ? -4.491 9.011 -12.249 1.00 80.19 71 ASP A O 1
ATOM 529 N N . LEU A 1 72 ? -2.645 7.801 -12.744 1.00 67.69 72 LEU A N 1
ATOM 530 C CA . LEU A 1 72 ? -2.591 8.054 -14.197 1.00 67.69 72 LEU A CA 1
ATOM 531 C C . LEU A 1 72 ? -3.206 6.931 -15.039 1.00 67.69 72 LEU A C 1
ATOM 533 O O . LEU A 1 72 ? -3.104 5.754 -14.633 1.00 67.69 72 LEU A O 1
#

Sequence (72 aa):
MSGPVSKKNTDDLATIIGLYALGEVSLGQAARKAGLSQQEFRNILSETAVEPRIGPTDFEDAQSEVDTALDL

Foldseek 3Di:
DDDDCPVVLVVQLVVLLVCCLVLLAPLCRSCVSNVHDSVVSQVVCVVDPRDPPPAAPDPVSNVSNVCRHVVD

Secondary structure (DSSP, 8-state):
-PPP--HHHHHHHHHHHHHHHTTSS-HHHHHHHTT--HHHHHHHHHHTT-----S-SSHHHHHHHHHHHHT-